Protein AF-A0AAD4BK81-F1 (afdb_monomer)

Solvent-accessible surface area (backbone atoms only — not comparable to full-atom values): 11169 Å² total; per-residue (Å²): 142,81,81,86,70,72,68,60,60,62,54,49,52,55,51,51,51,55,54,52,55,55,52,56,60,55,58,61,68,66,66,77,76,81,75,86,81,85,77,86,76,96,73,85,78,94,75,88,77,90,78,82,79,80,75,81,83,80,77,88,76,84,76,82,80,90,76,90,73,87,77,84,74,87,64,85,77,73,81,74,74,72,78,82,76,66,90,63,75,83,69,64,72,46,63,37,46,46,80,78,60,62,51,81,40,37,73,84,43,44,68,58,48,39,32,72,77,68,61,61,57,97,60,68,57,81,40,75,39,70,44,51,37,76,97,43,73,55,75,36,40,46,73,49,40,63,55,48,48,33,46,76,73,57,71,51,58,78,83,72,74,66,86,126

pLDDT: mean 72.12, std 18.67, range [42.47, 98.0]

Foldseek 3Di:
DDDPPPPVVVVVVVVVVVVVVVVVVVVVVVVPPPDDDDDDDDDDDDDDDDDPPDDDDDDDPPDDDPDDDPPPPPDPPPPPVPPPPQPQDAQDWDAFQAVPRRDIDGLVCQVVCCCPPVVLDPDDQQDWDAGRHVVGGDIDGSVCVSVCCCVPPRVNDPPPDDPD

Organism: NCBI:txid1328754

Structure (mmCIF, N/CA/C/O backbone):
data_AF-A0AAD4BK81-F1
#
_entry.id   AF-A0AAD4BK81-F1
#
loop_
_atom_site.group_PDB
_atom_site.id
_atom_site.type_symbol
_atom_site.label_atom_id
_atom_site.label_alt_id
_atom_site.label_comp_id
_atom_site.label_asym_id
_atom_site.label_entity_id
_atom_site.label_seq_id
_atom_site.pdbx_PDB_ins_code
_atom_site.Cartn_x
_atom_site.Cartn_y
_atom_site.Cartn_z
_atom_site.occupancy
_atom_site.B_iso_or_equiv
_atom_site.auth_seq_id
_atom_site.auth_comp_id
_atom_site.auth_asym_id
_atom_site.auth_atom_id
_atom_site.pdbx_PDB_model_num
ATOM 1 N N . MET A 1 1 ? 30.485 -23.794 -2.103 1.00 42.47 1 MET A N 1
ATOM 2 C CA . MET A 1 1 ? 29.011 -23.729 -2.089 1.00 42.47 1 MET A CA 1
ATOM 3 C C . MET A 1 1 ? 28.588 -23.993 -0.655 1.00 42.47 1 MET A C 1
ATOM 5 O O . MET A 1 1 ? 28.490 -25.143 -0.264 1.00 42.47 1 MET A O 1
ATOM 9 N N . THR A 1 2 ? 28.522 -22.943 0.158 1.00 48.75 2 THR A N 1
ATOM 10 C CA . THR A 1 2 ? 28.093 -23.000 1.563 1.00 48.75 2 THR A CA 1
ATOM 11 C C . THR A 1 2 ? 26.791 -22.228 1.635 1.00 48.75 2 THR A C 1
ATOM 13 O O . THR A 1 2 ? 26.765 -21.043 1.311 1.00 48.75 2 THR A O 1
ATOM 16 N N . GLU A 1 3 ? 25.714 -22.937 1.930 1.00 54.56 3 GLU A N 1
ATOM 17 C CA . GLU A 1 3 ? 24.354 -22.423 1.902 1.00 54.56 3 GLU A CA 1
ATOM 18 C C . GLU A 1 3 ? 24.102 -21.519 3.119 1.00 54.56 3 GLU A C 1
ATOM 20 O O . GLU A 1 3 ? 24.318 -21.919 4.262 1.00 54.56 3 GLU A O 1
ATOM 25 N N . ASP A 1 4 ? 23.634 -20.297 2.858 1.00 46.66 4 ASP A N 1
ATOM 26 C CA . ASP A 1 4 ? 23.207 -19.285 3.831 1.00 46.66 4 ASP A CA 1
ATOM 27 C C . ASP A 1 4 ? 21.919 -19.737 4.555 1.00 46.66 4 ASP A C 1
ATOM 29 O O . ASP A 1 4 ? 20.808 -19.321 4.234 1.00 46.66 4 ASP A O 1
ATOM 33 N N . HIS A 1 5 ? 22.048 -20.643 5.526 1.00 53.91 5 HIS A N 1
ATOM 34 C CA . HIS A 1 5 ? 20.921 -21.154 6.327 1.00 53.91 5 HIS A CA 1
ATOM 35 C C . HIS A 1 5 ? 20.524 -20.238 7.504 1.00 53.91 5 HIS A C 1
ATOM 37 O O . HIS A 1 5 ? 19.509 -20.472 8.152 1.00 53.91 5 HIS A O 1
ATOM 43 N N . GLY A 1 6 ? 21.274 -19.165 7.783 1.00 47.97 6 GLY A N 1
ATOM 44 C CA . GLY A 1 6 ? 21.076 -18.349 8.992 1.00 47.97 6 GLY A CA 1
ATOM 45 C C . GLY A 1 6 ? 19.935 -17.322 8.936 1.00 47.97 6 GLY A C 1
ATOM 46 O O . GLY A 1 6 ? 19.543 -16.784 9.972 1.00 47.97 6 GLY A O 1
ATOM 47 N N . PHE A 1 7 ? 19.393 -17.013 7.752 1.00 46.19 7 PHE A N 1
ATOM 48 C CA . PHE A 1 7 ? 18.397 -15.941 7.600 1.00 46.19 7 PHE A CA 1
ATOM 49 C C . PHE A 1 7 ? 16.960 -16.398 7.911 1.00 46.19 7 PHE A C 1
ATOM 51 O O . PHE A 1 7 ? 16.137 -15.593 8.346 1.00 46.19 7 PHE A O 1
ATOM 58 N N . SER A 1 8 ? 16.670 -17.696 7.765 1.00 51.88 8 SER A N 1
ATOM 59 C CA . SER A 1 8 ? 15.330 -18.254 8.005 1.00 51.88 8 SER A CA 1
ATOM 60 C C . SER A 1 8 ? 14.978 -18.324 9.498 1.00 51.88 8 SER A C 1
ATOM 62 O O . SER A 1 8 ? 13.854 -18.012 9.886 1.00 51.88 8 SER A O 1
ATOM 64 N N . GLU A 1 9 ? 15.941 -18.641 10.371 1.00 49.94 9 GLU A N 1
ATOM 65 C CA . GLU A 1 9 ? 15.663 -18.884 11.799 1.00 49.94 9 GLU A CA 1
ATOM 66 C C . GLU A 1 9 ? 15.243 -17.623 12.574 1.00 49.94 9 GLU A C 1
ATOM 68 O O . GLU A 1 9 ? 14.375 -17.680 13.447 1.00 49.94 9 GLU A O 1
ATOM 73 N N . ARG A 1 10 ? 15.791 -16.444 12.244 1.00 52.72 10 ARG A N 1
ATOM 74 C CA . ARG A 1 10 ? 15.386 -15.181 12.904 1.00 52.72 10 ARG A CA 1
ATOM 75 C C . ARG A 1 10 ? 13.987 -14.717 12.497 1.00 52.72 10 ARG A C 1
ATOM 77 O O . ARG A 1 10 ? 13.304 -14.047 13.279 1.00 52.72 10 ARG A O 1
ATOM 84 N N . PHE A 1 11 ? 13.562 -15.074 11.290 1.00 54.31 11 PHE A N 1
ATOM 85 C CA . PHE A 1 11 ? 12.242 -14.742 10.773 1.00 54.31 11 PHE A CA 1
ATOM 86 C C . PHE A 1 11 ? 11.167 -15.641 11.397 1.00 54.31 11 PHE A C 1
ATOM 88 O O . PHE A 1 11 ? 10.137 -15.142 11.859 1.00 54.31 11 PHE A O 1
ATOM 95 N N . GLU A 1 12 ? 11.453 -16.939 11.535 1.00 60.62 12 GLU A N 1
ATOM 96 C CA . GLU A 1 12 ? 10.570 -17.869 12.244 1.00 60.62 12 GLU A CA 1
ATOM 97 C C . GLU A 1 12 ? 10.425 -17.519 13.727 1.00 60.62 12 GLU A C 1
ATOM 99 O O . GLU A 1 12 ? 9.304 -17.518 14.234 1.00 60.62 12 GLU A O 1
ATOM 104 N N . ALA A 1 13 ? 11.500 -17.104 14.407 1.00 56.03 13 ALA A N 1
ATOM 105 C CA . ALA A 1 13 ? 11.430 -16.703 15.815 1.00 56.03 13 ALA A CA 1
ATOM 106 C C . ALA A 1 13 ? 10.490 -15.500 16.052 1.00 56.03 13 ALA A C 1
ATOM 108 O O . ALA A 1 13 ? 9.741 -15.467 17.031 1.00 56.03 13 ALA A O 1
ATOM 109 N N . THR A 1 14 ? 10.475 -14.529 15.132 1.00 64.38 14 THR A N 1
ATOM 110 C CA . THR A 1 14 ? 9.600 -13.346 15.237 1.00 64.38 14 THR A CA 1
ATOM 111 C C . THR A 1 14 ? 8.136 -13.707 14.966 1.00 64.38 14 THR A C 1
ATOM 113 O O . THR A 1 14 ? 7.234 -13.242 15.667 1.00 64.38 14 THR A O 1
ATOM 116 N N . LEU A 1 15 ? 7.887 -14.587 13.991 1.00 65.75 15 LEU A N 1
ATOM 117 C CA . LEU A 1 15 ? 6.546 -15.102 13.702 1.00 65.75 15 LEU A CA 1
ATOM 118 C C . LEU A 1 15 ? 6.021 -16.011 14.820 1.00 65.75 15 LEU A C 1
ATOM 120 O O . LEU A 1 15 ? 4.837 -15.947 15.153 1.00 65.75 15 LEU A O 1
ATOM 124 N N . GLN A 1 16 ? 6.884 -16.813 15.443 1.00 64.81 16 GLN A N 1
ATOM 125 C CA . GLN A 1 16 ? 6.523 -17.673 16.567 1.00 64.81 16 GLN A CA 1
ATOM 126 C C . GLN A 1 16 ? 6.177 -16.844 17.811 1.00 64.81 16 GLN A C 1
ATOM 128 O O . GLN A 1 16 ? 5.189 -17.145 18.482 1.00 64.81 16 GLN A O 1
ATOM 133 N N . TYR A 1 17 ? 6.899 -15.744 18.061 1.00 67.50 17 TYR A N 1
ATOM 134 C CA . TYR A 1 17 ? 6.562 -14.793 19.125 1.00 67.50 17 TYR A CA 1
ATOM 135 C C . TYR A 1 17 ? 5.200 -14.115 18.890 1.00 67.50 17 TYR A C 1
ATOM 137 O O . TYR A 1 17 ? 4.365 -14.071 19.793 1.00 67.50 17 TYR A O 1
ATOM 145 N N . LEU A 1 18 ? 4.920 -13.664 17.660 1.00 64.44 18 LEU A N 1
ATOM 146 C CA . LEU A 1 18 ? 3.613 -13.100 17.289 1.00 64.44 18 LEU A CA 1
ATOM 147 C C . LEU A 1 18 ? 2.473 -14.128 17.403 1.00 64.44 18 LEU A C 1
ATOM 149 O O . LEU A 1 18 ? 1.371 -13.782 17.831 1.00 64.44 18 LEU A O 1
ATOM 153 N N . ARG A 1 19 ? 2.732 -15.400 17.073 1.00 65.88 19 ARG A N 1
ATOM 154 C CA . ARG A 1 19 ? 1.750 -16.489 17.193 1.00 65.88 19 ARG A CA 1
ATOM 155 C C . ARG A 1 19 ? 1.428 -16.818 18.652 1.00 65.88 19 ARG A C 1
ATOM 157 O O . ARG A 1 19 ? 0.263 -17.042 18.967 1.00 65.88 19 ARG A O 1
ATOM 164 N N . LEU A 1 20 ? 2.425 -16.807 19.539 1.00 56.59 20 LEU A N 1
ATOM 165 C CA . LEU A 1 20 ? 2.222 -17.007 20.979 1.00 56.59 20 LEU A CA 1
ATOM 166 C C . LEU A 1 20 ? 1.480 -15.826 21.623 1.00 56.59 20 LEU A C 1
ATOM 168 O O . LEU A 1 20 ? 0.560 -16.048 22.407 1.00 56.59 20 LEU A O 1
ATOM 172 N N . ALA A 1 21 ? 1.792 -14.586 21.230 1.00 59.56 21 ALA A N 1
ATOM 173 C CA . ALA A 1 21 ? 1.073 -13.402 21.707 1.00 59.56 21 ALA A CA 1
ATOM 174 C C . ALA A 1 21 ? -0.418 -13.406 21.302 1.00 59.56 21 ALA A C 1
ATOM 176 O O . ALA A 1 21 ? -1.275 -12.970 22.069 1.00 59.56 21 ALA A O 1
ATOM 177 N N . ALA A 1 22 ? -0.754 -13.947 20.125 1.00 57.47 22 ALA A N 1
ATOM 178 C CA . ALA A 1 22 ? -2.142 -14.068 19.674 1.00 57.47 22 ALA A CA 1
ATOM 179 C C . ALA A 1 22 ? -2.960 -15.113 20.463 1.00 57.47 22 ALA A C 1
ATOM 181 O O . ALA A 1 22 ? -4.174 -14.954 20.610 1.00 57.47 22 ALA A O 1
ATOM 182 N N . ILE A 1 23 ? -2.316 -16.162 20.987 1.00 60.97 23 ILE A N 1
ATOM 183 C CA . ILE A 1 23 ? -2.975 -17.186 21.816 1.00 60.97 23 ILE A CA 1
ATOM 184 C C . ILE A 1 23 ? -3.316 -16.617 23.202 1.00 60.97 23 ILE A C 1
ATOM 186 O O . ILE A 1 23 ? -4.418 -16.850 23.703 1.00 60.97 23 ILE A O 1
ATOM 190 N N . ASP A 1 24 ? -2.430 -15.807 23.787 1.00 55.22 24 ASP A N 1
ATOM 191 C CA . ASP A 1 24 ? -2.654 -15.197 25.106 1.00 55.22 24 ASP A CA 1
ATOM 192 C C . ASP A 1 24 ? -3.843 -14.213 25.104 1.00 55.22 24 ASP A C 1
ATOM 194 O O . ASP A 1 24 ? -4.675 -14.213 26.015 1.00 55.22 24 ASP A O 1
ATOM 198 N N . MET A 1 25 ? -4.030 -13.460 24.012 1.00 58.22 25 MET A N 1
ATOM 199 C CA . MET A 1 25 ? -5.186 -12.563 23.871 1.00 58.22 25 MET A CA 1
ATOM 200 C C . MET A 1 25 ? -6.531 -13.302 23.767 1.00 58.22 25 MET A C 1
ATOM 202 O O . MET A 1 25 ? -7.551 -12.777 24.216 1.00 58.22 25 MET A O 1
ATOM 206 N N . HIS A 1 26 ? -6.559 -14.526 23.226 1.00 56.25 26 HIS A N 1
ATOM 207 C CA . HIS A 1 26 ? -7.780 -15.343 23.201 1.00 56.25 26 HIS A CA 1
ATOM 208 C C . HIS A 1 26 ? -8.121 -15.926 24.580 1.00 56.25 26 HIS A C 1
ATOM 210 O O . HIS A 1 26 ? -9.300 -16.067 24.913 1.00 56.25 26 HIS A O 1
ATOM 216 N N . SER A 1 27 ? -7.113 -16.208 25.411 1.00 53.31 27 SER A N 1
ATOM 217 C CA . SER A 1 27 ? -7.326 -16.736 26.763 1.00 53.31 27 SER A CA 1
ATOM 218 C C . SER A 1 27 ? -7.964 -15.707 27.706 1.00 53.31 27 SER A C 1
ATOM 220 O O . SER A 1 27 ? -8.726 -16.082 28.596 1.00 53.31 27 SER A O 1
ATOM 222 N N . GLN A 1 28 ? -7.714 -14.411 27.502 1.00 55.84 28 GLN A N 1
ATOM 223 C CA . GLN A 1 28 ? -8.288 -13.354 28.347 1.00 55.84 28 GLN A CA 1
ATOM 224 C C . GLN A 1 28 ? -9.759 -13.045 28.010 1.00 55.84 28 GLN A C 1
ATOM 226 O O . GLN A 1 28 ? -10.511 -12.649 28.896 1.00 55.84 28 GLN A O 1
ATOM 231 N N . HIS A 1 29 ? -10.209 -13.294 26.773 1.00 55.19 29 HIS A N 1
ATOM 232 C CA . HIS A 1 29 ? -11.601 -13.044 26.364 1.00 55.19 29 HIS A CA 1
ATOM 233 C C . HIS A 1 29 ? -12.572 -14.190 26.721 1.00 55.19 29 HIS A C 1
ATOM 235 O O . HIS A 1 29 ? -13.783 -13.988 26.766 1.00 55.19 29 HIS A O 1
ATOM 241 N N . MET A 1 30 ? -12.073 -15.399 27.004 1.00 56.00 30 MET A N 1
ATOM 242 C CA . MET A 1 30 ? -12.915 -16.527 27.444 1.00 56.00 30 MET A CA 1
ATOM 243 C C . MET A 1 30 ? -13.121 -16.574 28.969 1.00 56.00 30 MET A C 1
ATOM 245 O O . MET A 1 30 ? -13.996 -17.295 29.439 1.00 56.00 30 MET A O 1
ATOM 249 N N . SER A 1 31 ? -12.361 -15.792 29.747 1.00 52.50 31 SER A N 1
ATOM 250 C CA . SER A 1 31 ? -12.444 -15.799 31.218 1.00 52.50 31 SER A CA 1
ATOM 251 C C . SER A 1 31 ? -13.495 -14.827 31.786 1.00 52.50 31 SER A C 1
ATOM 253 O O . SER A 1 31 ? -13.892 -14.941 32.942 1.00 52.50 31 SER A O 1
ATOM 255 N N . THR A 1 32 ? -14.014 -13.892 30.984 1.00 54.59 32 THR A N 1
ATOM 256 C CA . THR A 1 32 ? -15.006 -12.887 31.420 1.00 54.59 32 THR A CA 1
ATOM 257 C C . THR A 1 32 ? -16.472 -13.308 31.267 1.00 54.59 32 THR A C 1
ATOM 259 O O . THR A 1 32 ? -17.353 -12.536 31.631 1.00 54.59 32 THR A O 1
ATOM 262 N N . HIS A 1 33 ? -16.768 -14.526 30.794 1.00 54.75 33 HIS A N 1
ATOM 263 C CA . HIS A 1 33 ? -18.151 -14.984 30.564 1.00 54.75 33 HIS A CA 1
ATOM 264 C C . HIS A 1 33 ? -18.645 -16.111 31.486 1.00 54.75 33 HIS A C 1
ATOM 266 O O . HIS A 1 33 ? -19.709 -16.673 31.236 1.00 54.75 33 HIS A O 1
ATOM 272 N N . GLN A 1 34 ? -17.937 -16.437 32.573 1.00 52.88 34 GLN A N 1
ATOM 273 C CA . GLN A 1 34 ? -18.380 -17.482 33.507 1.00 52.88 34 GLN A CA 1
ATOM 274 C C . GLN A 1 34 ? -18.550 -16.963 34.936 1.00 52.88 34 GLN A C 1
ATOM 276 O O . GLN A 1 34 ? -18.018 -17.515 35.894 1.00 52.88 34 GLN A O 1
ATOM 281 N N . SER A 1 35 ? -19.294 -15.874 35.106 1.00 56.75 35 SER A N 1
ATOM 282 C CA . SER A 1 35 ? -19.789 -15.482 36.427 1.00 56.75 35 SER A CA 1
ATOM 283 C C . SER A 1 35 ? -21.122 -14.763 36.305 1.00 56.75 35 SER A C 1
ATOM 285 O O . SER A 1 35 ? -21.182 -13.588 35.970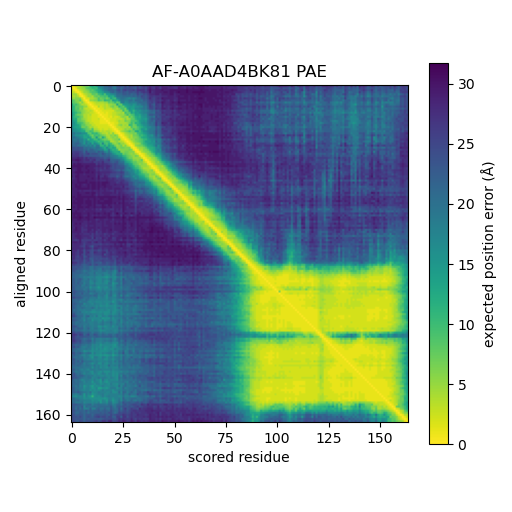 1.00 56.75 35 SER A O 1
ATOM 287 N N . GLY A 1 36 ? -22.174 -15.514 36.629 1.00 56.16 36 GLY A N 1
ATOM 288 C CA . GLY A 1 36 ? -23.487 -14.997 36.988 1.00 56.16 36 GLY A CA 1
ATOM 289 C C . GLY A 1 36 ? -24.419 -14.771 35.808 1.00 56.16 36 GLY A C 1
ATOM 290 O O . GLY A 1 36 ? -24.177 -13.909 34.977 1.00 56.16 36 GLY A O 1
ATOM 291 N N . LEU A 1 37 ? -25.510 -15.535 35.775 1.00 49.09 37 LEU A N 1
ATOM 292 C CA . LEU A 1 37 ? -26.864 -14.980 35.848 1.00 49.09 37 LEU A CA 1
ATOM 293 C C . LEU A 1 37 ? -27.859 -16.141 35.986 1.00 49.09 37 LEU A C 1
ATOM 295 O O . LEU A 1 37 ? -28.448 -16.638 35.032 1.00 49.09 37 LEU A O 1
ATOM 299 N N . VAL A 1 38 ? -28.007 -16.593 37.231 1.00 63.34 38 VAL A N 1
ATOM 300 C CA . VAL A 1 38 ? -29.344 -16.867 37.760 1.00 63.34 38 VAL A CA 1
ATOM 301 C C . VAL A 1 38 ? -30.062 -15.522 37.922 1.00 63.34 38 VAL A C 1
ATOM 303 O O . VAL A 1 38 ? -29.394 -14.515 38.149 1.00 63.34 38 VAL A O 1
ATOM 306 N N . HIS A 1 39 ? -31.393 -15.566 37.855 1.00 44.03 39 HIS A N 1
ATOM 307 C CA . HIS A 1 39 ? -32.390 -14.501 38.049 1.00 44.03 39 HIS A CA 1
ATOM 308 C C . HIS A 1 39 ? -33.055 -13.969 36.768 1.00 44.03 39 HIS A C 1
ATOM 310 O O . HIS A 1 39 ? -32.726 -12.907 36.256 1.00 44.03 39 HIS A O 1
ATOM 316 N N . ASP A 1 40 ? -34.091 -14.699 36.343 1.00 48.75 40 ASP A N 1
ATOM 317 C CA . ASP A 1 40 ? -35.404 -14.082 36.108 1.00 48.75 40 ASP A CA 1
ATOM 318 C C . ASP A 1 40 ? -35.892 -13.488 37.447 1.00 48.75 40 ASP A C 1
ATOM 320 O O . ASP A 1 40 ? -35.752 -14.146 38.490 1.00 48.75 40 ASP A O 1
ATOM 324 N N . PRO A 1 41 ? -36.420 -12.252 37.455 1.00 59.09 41 PRO A N 1
ATOM 325 C CA . PRO A 1 41 ? -37.852 -12.138 37.207 1.00 59.09 41 PRO A CA 1
ATOM 326 C C . PRO A 1 41 ? -38.268 -10.917 36.373 1.00 59.09 41 PRO A C 1
ATOM 328 O O . PRO A 1 41 ? -37.742 -9.813 36.502 1.00 59.09 41 PRO A O 1
ATOM 331 N N . LEU A 1 42 ? -39.319 -11.139 35.588 1.00 65.25 42 LEU A N 1
ATOM 332 C CA . LEU A 1 42 ? -40.330 -10.153 35.215 1.00 65.25 42 LEU A CA 1
ATOM 333 C C . LEU A 1 42 ? -40.640 -9.188 36.372 1.00 65.25 42 LEU A C 1
ATOM 335 O O . LEU A 1 42 ? -41.303 -9.598 37.320 1.00 65.25 42 LEU A O 1
ATOM 339 N N . ASP A 1 43 ? -40.251 -7.917 36.263 1.00 49.62 43 ASP A N 1
ATOM 340 C CA . ASP A 1 43 ? -41.025 -6.821 36.847 1.00 49.62 43 ASP A CA 1
ATOM 341 C C . ASP A 1 43 ? -40.614 -5.444 36.299 1.00 49.62 43 ASP A C 1
ATOM 343 O O . ASP A 1 43 ? -39.438 -5.154 36.104 1.00 49.62 43 ASP A O 1
ATOM 347 N N . SER A 1 44 ? -41.635 -4.602 36.151 1.00 57.41 44 SER A N 1
ATOM 348 C CA . SER A 1 44 ? -41.612 -3.143 36.262 1.00 57.41 44 SER A CA 1
ATOM 349 C C . SER A 1 44 ? -40.802 -2.327 35.247 1.00 57.41 44 SER A C 1
ATOM 351 O O . SER A 1 44 ? -39.582 -2.313 35.235 1.00 57.41 44 SER A O 1
ATOM 353 N N . MET A 1 45 ? -41.427 -1.620 34.304 1.00 50.00 45 MET A N 1
ATOM 354 C CA . MET A 1 45 ? -42.350 -0.474 34.435 1.00 50.00 45 MET A CA 1
ATOM 355 C C . MET A 1 45 ? -41.643 0.755 33.855 1.00 50.00 45 MET A C 1
ATOM 357 O O . MET A 1 45 ? -40.622 1.206 34.353 1.00 50.00 45 MET A O 1
ATOM 361 N N . LEU A 1 46 ? -42.214 1.238 32.754 1.00 62.19 46 LEU A N 1
ATOM 362 C CA . LEU A 1 46 ? -42.379 2.640 32.370 1.00 62.19 46 LEU A CA 1
ATOM 363 C C . LEU A 1 46 ? -41.587 3.668 33.201 1.00 62.19 46 LEU A C 1
ATOM 365 O O . LEU A 1 46 ? -41.917 3.945 34.350 1.00 62.19 46 LEU A O 1
ATOM 369 N N . GLY A 1 47 ? -40.623 4.309 32.546 1.00 52.38 47 GLY A N 1
ATOM 370 C CA . GLY A 1 47 ? -39.919 5.483 33.048 1.00 52.38 47 GLY A CA 1
ATOM 371 C C . GLY A 1 47 ? -39.342 6.277 31.885 1.00 52.38 47 GLY A C 1
ATOM 372 O O . GLY A 1 47 ? -38.155 6.198 31.594 1.00 52.38 47 GLY A O 1
ATOM 373 N N . THR A 1 48 ? -40.220 6.987 31.176 1.00 59.84 48 THR A N 1
ATOM 374 C CA . THR A 1 48 ? -39.890 8.243 30.487 1.00 59.84 48 THR A CA 1
ATOM 375 C C . THR A 1 48 ? -39.070 9.107 31.425 1.00 59.84 48 THR A C 1
ATOM 377 O O . THR A 1 48 ? -39.562 9.236 32.533 1.00 59.84 48 THR A O 1
ATOM 380 N N . GLU A 1 49 ? -37.944 9.694 31.002 1.00 55.62 49 GLU A N 1
ATOM 381 C CA . GLU A 1 49 ? -37.593 11.112 31.229 1.00 55.62 49 GLU A CA 1
ATOM 382 C C . GLU A 1 49 ? -36.536 11.530 30.194 1.00 55.62 49 GLU A C 1
ATOM 384 O O . GLU A 1 49 ? -35.405 11.040 30.166 1.00 55.62 49 GLU A O 1
ATOM 389 N N . ASP A 1 50 ? -36.952 12.431 29.308 1.00 54.69 50 ASP A N 1
ATOM 390 C CA . ASP A 1 50 ? -36.118 13.237 28.431 1.00 54.69 50 ASP A CA 1
ATOM 391 C C . ASP A 1 50 ? -35.019 13.960 29.221 1.00 54.69 50 ASP A C 1
ATOM 393 O O . ASP A 1 50 ? -35.293 14.869 30.003 1.00 54.69 50 ASP A O 1
ATOM 397 N N . ILE A 1 51 ? -33.753 13.628 28.962 1.00 57.84 51 ILE A N 1
ATOM 398 C CA . ILE A 1 51 ? -32.624 14.475 29.362 1.00 57.84 51 ILE A CA 1
A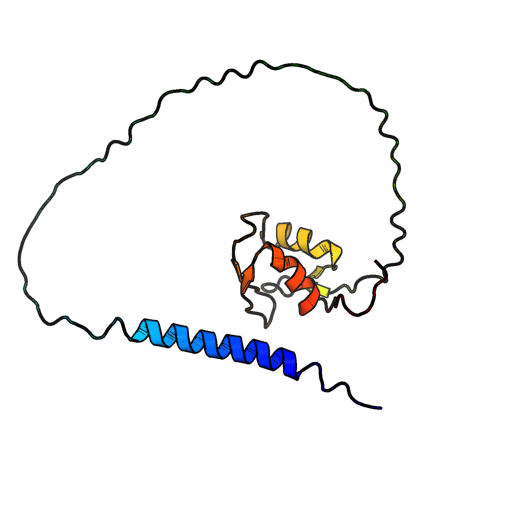TOM 399 C C . ILE A 1 51 ? -31.986 15.019 28.088 1.00 57.84 51 ILE A C 1
ATOM 401 O O . ILE A 1 51 ? -30.977 14.530 27.579 1.00 57.84 51 ILE A O 1
ATOM 405 N N . ALA A 1 52 ? -32.623 16.063 27.560 1.00 56.94 52 ALA A N 1
ATOM 406 C CA . ALA A 1 52 ? -32.018 16.979 26.612 1.00 56.94 52 ALA A CA 1
ATOM 407 C C . ALA A 1 52 ? -30.881 17.731 27.322 1.00 56.94 52 ALA A C 1
ATOM 409 O O . ALA A 1 52 ? -31.092 18.768 27.952 1.00 56.94 52 ALA A O 1
ATOM 410 N N . MET A 1 53 ? -29.659 17.201 27.243 1.00 62.50 53 MET A N 1
ATOM 411 C CA . MET A 1 53 ? -28.471 17.959 27.627 1.00 62.50 53 MET A CA 1
ATOM 412 C C . MET A 1 53 ? -28.194 19.011 26.554 1.00 62.50 53 MET A C 1
ATOM 414 O O . MET A 1 53 ? -27.582 18.743 25.521 1.00 62.50 53 MET A O 1
ATOM 418 N N . LEU A 1 54 ? -28.699 20.214 26.819 1.00 64.25 54 LEU A N 1
ATOM 419 C CA . LEU A 1 54 ? -28.342 21.453 26.142 1.00 64.25 54 LEU A CA 1
ATOM 420 C C . LEU A 1 54 ? -26.822 21.640 26.213 1.00 64.25 54 LEU A C 1
ATOM 422 O O . LEU A 1 54 ? -26.262 21.886 27.281 1.00 64.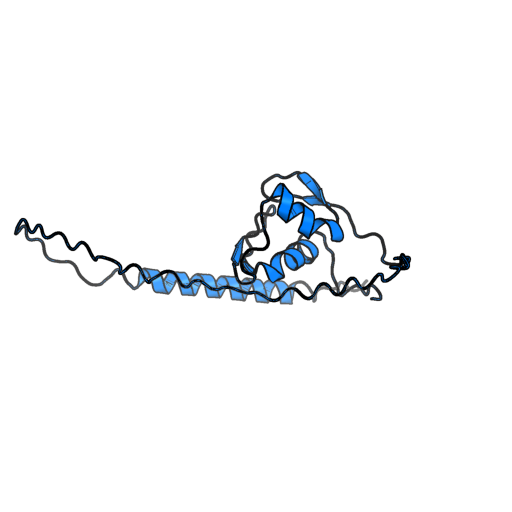25 54 LEU A O 1
ATOM 426 N N . VAL A 1 55 ? -26.157 21.520 25.067 1.00 68.94 55 VAL A N 1
ATOM 427 C CA . VAL A 1 55 ? -24.758 21.917 24.912 1.00 68.94 55 VAL A CA 1
ATOM 428 C C . VAL A 1 55 ? -24.725 23.445 24.803 1.00 68.94 55 VAL A C 1
ATOM 430 O O . VAL A 1 55 ? -25.378 23.994 23.912 1.00 68.94 55 VAL A O 1
ATOM 433 N N . PRO A 1 56 ? -24.002 24.156 25.685 1.00 62.38 56 PRO A N 1
ATOM 434 C CA . PRO A 1 56 ? -23.860 25.599 25.581 1.00 62.38 56 PRO A CA 1
ATOM 435 C C . PRO A 1 56 ? -23.087 25.951 24.308 1.00 62.38 56 PRO A C 1
ATOM 437 O O . PRO A 1 56 ? -21.963 25.499 24.091 1.00 62.38 56 PRO A O 1
ATOM 440 N N . HIS A 1 57 ? -23.713 26.769 23.464 1.00 57.47 57 HIS A N 1
ATOM 441 C CA . HIS A 1 57 ? -23.047 27.458 22.370 1.00 57.47 57 HIS A CA 1
ATOM 442 C C . HIS A 1 57 ? -22.045 28.434 22.989 1.00 57.47 57 HIS A C 1
ATOM 444 O O . HIS A 1 57 ? -22.439 29.387 23.663 1.00 57.47 57 HIS A O 1
ATOM 450 N N . SER A 1 58 ? -20.754 28.167 22.799 1.00 61.25 58 SER A N 1
ATOM 451 C CA . SER A 1 58 ? -19.714 29.127 23.150 1.00 61.25 58 SER A CA 1
ATOM 452 C C . SER A 1 58 ? -19.593 30.182 22.046 1.00 61.25 58 SER A C 1
ATOM 454 O O . SER A 1 58 ? -19.667 29.831 20.868 1.00 61.25 58 SER A O 1
ATOM 456 N N . PRO A 1 59 ? -19.443 31.454 22.446 1.00 64.88 59 PRO A N 1
ATOM 457 C CA . PRO A 1 59 ? -19.661 32.622 21.609 1.00 64.88 59 PRO A CA 1
ATOM 458 C C . PRO A 1 59 ? -18.546 32.847 20.596 1.00 64.88 59 PRO A C 1
ATOM 460 O O . PRO A 1 59 ? -17.385 32.500 20.822 1.00 64.88 59 PRO A O 1
ATOM 463 N N . ASP A 1 60 ? -18.965 33.482 19.511 1.00 57.69 60 ASP A N 1
ATOM 464 C CA . ASP A 1 60 ? -18.193 34.012 18.401 1.00 57.69 60 ASP A CA 1
ATOM 465 C C . ASP A 1 60 ? -16.913 34.714 18.877 1.00 57.69 60 ASP A C 1
ATOM 467 O O . ASP A 1 60 ? -16.907 35.861 19.327 1.00 57.69 60 ASP A O 1
ATOM 471 N N . GLY A 1 61 ? -15.805 33.977 18.803 1.00 55.09 61 GLY A N 1
ATOM 472 C CA . GLY A 1 61 ? -14.463 34.521 18.898 1.00 55.09 61 GLY A CA 1
ATOM 473 C C . GLY A 1 61 ? -14.093 35.122 17.554 1.00 55.09 61 GLY A C 1
ATOM 474 O O . GLY A 1 61 ? -13.512 34.443 16.711 1.00 55.09 61 GLY A O 1
ATOM 475 N N . ASP A 1 62 ? -14.473 36.382 17.380 1.00 59.81 62 ASP A N 1
ATOM 476 C CA . ASP A 1 62 ? -14.062 37.284 16.310 1.00 59.81 62 ASP A CA 1
ATOM 477 C C . ASP A 1 62 ? -12.534 37.476 16.377 1.00 59.81 62 ASP A C 1
ATOM 479 O O . ASP A 1 62 ? -12.008 38.371 17.042 1.00 59.81 62 ASP A O 1
ATOM 483 N N . TYR A 1 63 ? -11.794 36.542 15.774 1.00 67.75 63 TYR A N 1
ATOM 484 C CA . TYR A 1 63 ? -10.352 36.663 15.595 1.00 67.75 63 TYR A CA 1
ATOM 485 C C . TYR A 1 63 ? -10.103 37.445 14.306 1.00 67.75 63 TYR A C 1
ATOM 487 O O . TYR A 1 63 ? -9.907 36.886 13.227 1.00 67.75 63 TYR A O 1
ATOM 495 N N . HIS A 1 64 ? -10.137 38.767 14.439 1.00 60.28 64 HIS A N 1
ATOM 496 C CA . HIS A 1 64 ? -9.454 39.663 13.521 1.00 60.28 64 HIS A CA 1
ATOM 497 C C . HIS A 1 64 ? -7.948 39.375 13.602 1.00 60.28 64 HIS A C 1
ATOM 499 O O . HIS A 1 64 ? -7.316 39.658 14.619 1.00 60.28 64 HIS A O 1
ATOM 505 N N . ASP A 1 65 ? -7.379 38.846 12.521 1.00 62.38 65 ASP A N 1
ATOM 506 C CA . ASP A 1 65 ? -5.936 38.839 12.263 1.00 62.38 65 ASP A CA 1
ATOM 507 C C . ASP A 1 65 ? -5.634 39.865 11.155 1.00 62.38 65 ASP A C 1
ATOM 509 O O . ASP A 1 65 ? -5.700 39.530 9.970 1.00 62.38 65 ASP A O 1
ATOM 513 N N . PRO A 1 66 ? -5.413 41.153 11.492 1.00 63.72 66 PRO A N 1
ATOM 514 C CA . PRO A 1 66 ? -4.893 42.136 10.560 1.00 63.72 66 PRO A CA 1
ATOM 515 C C . PRO A 1 66 ? -3.366 42.115 10.667 1.00 63.72 66 PRO A C 1
ATOM 517 O O . PRO A 1 66 ? -2.783 42.630 11.622 1.00 63.72 66 PRO A O 1
ATOM 520 N N . GLY A 1 67 ? -2.725 41.483 9.694 1.00 48.56 67 GLY A N 1
ATOM 521 C CA . GLY A 1 67 ? -1.275 41.315 9.666 1.00 48.56 67 GLY A CA 1
ATOM 522 C C . GLY A 1 67 ? -0.743 41.124 8.257 1.00 48.56 67 GLY A C 1
ATOM 523 O O . GLY A 1 67 ? 0.084 40.258 8.007 1.00 48.56 67 GLY A O 1
ATOM 524 N N . GLU A 1 68 ? -1.284 41.910 7.334 1.00 61.84 68 GLU A N 1
ATOM 525 C CA . GLU A 1 68 ? -0.702 42.205 6.035 1.00 61.84 68 GLU A CA 1
ATOM 526 C C . GLU A 1 68 ? 0.704 42.810 6.197 1.00 61.84 68 GLU A C 1
ATOM 528 O O . GLU A 1 68 ? 0.876 43.991 6.483 1.00 61.84 68 GLU A O 1
ATOM 533 N N . GLU A 1 69 ? 1.732 41.999 5.977 1.00 59.12 69 GLU A N 1
ATOM 534 C CA . GLU A 1 69 ? 2.996 42.488 5.436 1.00 59.12 69 GLU A CA 1
ATOM 535 C C . GLU A 1 69 ? 3.391 41.609 4.249 1.00 59.12 69 GLU A C 1
ATOM 537 O O . GLU A 1 69 ? 4.002 40.547 4.360 1.00 59.12 69 GLU A O 1
ATOM 542 N N . GLU A 1 70 ? 2.937 42.058 3.077 1.00 62.66 70 GLU A N 1
ATOM 543 C CA . GLU A 1 70 ? 3.439 41.625 1.782 1.00 62.66 70 GLU A CA 1
ATOM 544 C C . GLU A 1 70 ? 4.907 42.044 1.648 1.00 62.66 70 GLU A C 1
ATOM 546 O O . GLU A 1 70 ? 5.215 43.139 1.175 1.00 62.66 70 GLU A O 1
ATOM 551 N N . GLU A 1 71 ? 5.833 41.164 2.019 1.00 58.84 71 GLU A N 1
ATOM 552 C CA . GLU A 1 71 ? 7.192 41.244 1.491 1.00 58.84 71 GLU A CA 1
ATOM 553 C C . GLU A 1 71 ? 7.270 40.390 0.220 1.00 58.84 71 GLU A C 1
ATOM 555 O O . GLU A 1 71 ? 7.531 39.185 0.233 1.00 58.84 71 GLU A O 1
ATOM 560 N N . LEU A 1 72 ? 6.975 41.040 -0.908 1.00 66.19 72 LEU A N 1
ATOM 561 C CA . LEU A 1 72 ? 7.189 40.532 -2.258 1.00 66.19 72 LEU A CA 1
ATOM 562 C C . LEU A 1 72 ? 8.702 40.462 -2.526 1.00 66.19 72 LEU A C 1
ATOM 564 O O . LEU A 1 72 ? 9.286 41.339 -3.163 1.00 66.19 72 LEU A O 1
ATOM 568 N N . ILE A 1 73 ? 9.351 39.424 -2.005 1.00 62.62 73 ILE A N 1
ATOM 569 C CA . ILE A 1 73 ? 10.754 39.135 -2.299 1.00 62.62 73 ILE A CA 1
ATOM 570 C C . ILE A 1 73 ? 10.801 38.429 -3.658 1.00 62.62 73 ILE A C 1
ATOM 572 O O . ILE A 1 73 ? 10.670 37.206 -3.757 1.00 62.62 73 ILE A O 1
ATOM 576 N N . ASP A 1 74 ? 10.977 39.221 -4.714 1.00 58.75 74 ASP A N 1
ATOM 577 C CA . ASP A 1 74 ? 11.261 38.770 -6.077 1.00 58.75 74 ASP A CA 1
ATOM 578 C C . ASP A 1 74 ? 12.640 38.090 -6.094 1.00 58.75 74 ASP A C 1
ATOM 580 O O . ASP A 1 74 ? 13.689 38.697 -6.326 1.00 58.75 74 ASP A O 1
ATOM 584 N N . THR A 1 75 ? 12.648 36.814 -5.713 1.00 56.78 75 THR A N 1
ATOM 585 C CA . THR A 1 75 ? 13.841 35.977 -5.755 1.00 56.78 75 THR A CA 1
ATOM 586 C C . THR A 1 75 ? 13.815 35.265 -7.102 1.00 56.78 75 THR A C 1
ATOM 588 O O . THR A 1 75 ? 12.937 34.425 -7.307 1.00 56.78 75 THR A O 1
ATOM 591 N N . PRO A 1 76 ? 14.735 35.551 -8.042 1.00 56.38 76 PRO A N 1
ATOM 592 C CA . PRO A 1 76 ? 14.856 34.752 -9.248 1.00 56.38 76 PRO A CA 1
ATOM 593 C C . PRO A 1 76 ? 15.319 33.355 -8.831 1.00 56.38 76 PRO A C 1
ATOM 595 O O . PRO A 1 76 ? 16.507 33.109 -8.616 1.00 56.38 76 PRO A O 1
ATOM 598 N N . GLU A 1 77 ? 14.346 32.457 -8.667 1.00 56.84 77 GLU A N 1
ATOM 599 C CA . GLU A 1 77 ? 14.521 31.036 -8.398 1.00 56.84 77 GLU A CA 1
ATOM 600 C C . GLU A 1 77 ? 15.238 30.428 -9.607 1.00 56.84 77 GLU A C 1
ATOM 602 O O . GLU A 1 77 ? 14.646 29.949 -10.578 1.00 56.84 77 GLU A O 1
ATOM 607 N N . ALA A 1 78 ? 16.566 30.532 -9.581 1.00 56.34 78 ALA A N 1
ATOM 608 C CA . ALA A 1 78 ? 17.443 29.810 -10.469 1.00 56.34 78 ALA A CA 1
ATOM 609 C C . ALA A 1 78 ? 17.103 28.331 -10.294 1.00 56.34 78 ALA A C 1
ATOM 611 O O . ALA A 1 78 ? 17.397 27.726 -9.264 1.00 56.34 78 ALA A O 1
ATOM 612 N N . GLN A 1 79 ? 16.440 27.778 -11.308 1.00 58.66 79 GLN A N 1
ATOM 613 C CA . GLN A 1 79 ? 16.137 26.365 -11.445 1.00 58.66 79 GLN A CA 1
ATOM 614 C C . GLN A 1 79 ? 17.459 25.609 -11.568 1.00 58.66 79 GLN A C 1
ATOM 616 O O . GLN A 1 79 ? 17.896 25.231 -12.655 1.00 58.66 79 GLN A O 1
ATOM 621 N N . ILE A 1 80 ? 18.122 25.392 -10.435 1.00 57.03 80 ILE A N 1
ATOM 622 C CA . ILE A 1 80 ? 19.164 24.389 -10.309 1.00 57.03 80 ILE A CA 1
ATOM 623 C C . ILE A 1 80 ? 18.402 23.068 -10.286 1.00 57.03 80 ILE A C 1
ATOM 625 O O . ILE A 1 80 ? 18.103 22.502 -9.236 1.00 57.03 80 ILE A O 1
ATOM 629 N N . ALA A 1 81 ? 18.007 22.616 -11.477 1.00 57.50 81 ALA A N 1
ATOM 630 C CA . ALA A 1 81 ? 17.605 21.248 -11.715 1.00 57.50 81 ALA A CA 1
ATOM 631 C C . ALA A 1 81 ? 18.825 20.389 -11.388 1.00 57.50 81 ALA A C 1
ATOM 633 O O . ALA A 1 81 ? 19.661 20.124 -12.250 1.00 57.50 81 ALA A O 1
ATOM 634 N N . SER A 1 82 ? 18.972 20.032 -10.112 1.00 56.00 82 SER A N 1
ATOM 635 C CA . SER A 1 82 ? 19.974 19.080 -9.665 1.00 56.00 82 SER A CA 1
ATOM 636 C C . SER A 1 82 ? 19.783 17.825 -10.508 1.00 56.00 82 SER A C 1
ATOM 638 O O . SER A 1 82 ? 18.714 17.209 -10.422 1.00 56.00 82 SER A O 1
ATOM 640 N N . PRO A 1 83 ? 20.755 17.447 -11.356 1.00 52.75 83 PRO A N 1
ATOM 641 C CA . PRO A 1 83 ? 20.658 16.202 -12.081 1.00 52.75 83 PRO A CA 1
ATOM 642 C C . PRO A 1 83 ? 20.667 15.095 -11.029 1.00 52.75 83 PRO A C 1
ATOM 644 O O . PRO A 1 83 ? 21.694 14.818 -10.411 1.00 52.75 83 PRO A O 1
ATOM 647 N N . LEU A 1 84 ? 19.504 14.481 -10.791 1.00 54.50 84 LEU A N 1
ATOM 648 C CA . LEU A 1 84 ? 19.381 13.222 -10.060 1.00 54.50 84 LEU A CA 1
ATOM 649 C C . LEU A 1 84 ? 20.011 12.116 -10.922 1.00 54.50 84 LEU A C 1
ATOM 651 O O . LEU A 1 84 ? 19.349 11.201 -11.399 1.00 54.50 84 LEU A O 1
ATOM 655 N N . THR A 1 85 ? 21.318 12.189 -11.153 1.00 50.34 85 THR A N 1
ATOM 656 C CA . THR A 1 85 ? 22.116 11.052 -11.605 1.00 50.34 85 THR A CA 1
ATOM 657 C C . THR A 1 85 ? 22.546 10.285 -10.369 1.00 50.34 85 THR A C 1
ATOM 659 O O . THR A 1 85 ? 23.730 10.140 -10.069 1.00 50.34 85 THR A O 1
ATOM 662 N N . THR A 1 86 ? 21.568 9.830 -9.594 1.00 55.78 86 THR A N 1
ATOM 663 C CA . THR A 1 86 ? 21.845 8.816 -8.597 1.00 55.78 86 THR A CA 1
ATOM 664 C C . THR A 1 86 ? 22.019 7.519 -9.374 1.00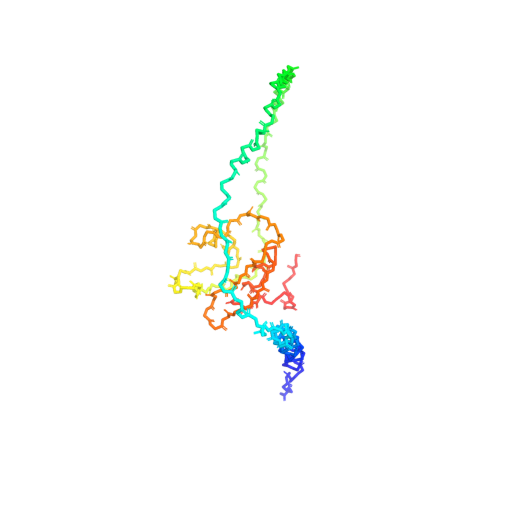 55.78 86 THR A C 1
ATOM 666 O O . THR A 1 86 ? 21.063 7.012 -9.953 1.00 55.78 86 THR A O 1
ATOM 669 N N . ASN A 1 87 ? 23.250 7.001 -9.402 1.00 57.94 87 ASN A N 1
ATOM 670 C CA . ASN A 1 87 ? 23.622 5.654 -9.857 1.00 57.94 87 ASN A CA 1
ATOM 671 C C . ASN A 1 87 ? 22.976 4.559 -8.973 1.00 57.9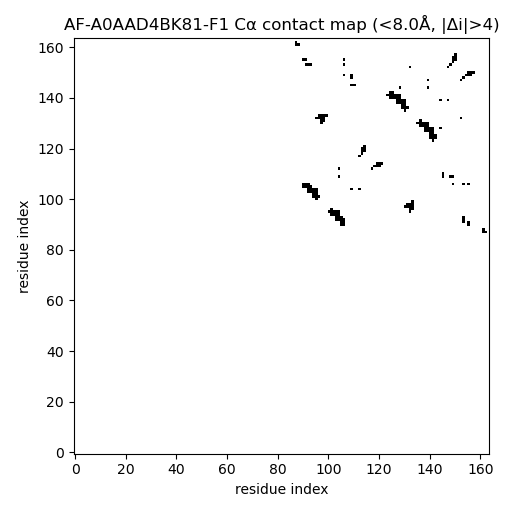4 87 ASN A C 1
ATOM 673 O O . ASN A 1 87 ? 23.626 3.618 -8.525 1.00 57.94 87 ASN A O 1
ATOM 677 N N . GLN A 1 88 ? 21.691 4.695 -8.660 1.00 66.25 88 GLN A N 1
ATOM 678 C CA . GLN A 1 88 ? 20.890 3.645 -8.062 1.00 66.25 88 GLN A CA 1
ATOM 679 C C . GLN A 1 88 ? 20.520 2.704 -9.198 1.00 66.25 88 GLN A C 1
ATOM 681 O O . GLN A 1 88 ? 19.927 3.129 -10.191 1.00 66.25 88 GLN A O 1
ATOM 686 N N . ALA A 1 89 ? 20.904 1.431 -9.069 1.00 70.81 89 ALA A N 1
ATOM 687 C CA . ALA A 1 89 ? 20.432 0.420 -10.001 1.00 70.81 89 ALA A CA 1
ATOM 688 C C . ALA A 1 89 ? 18.900 0.528 -10.106 1.00 70.81 89 ALA A C 1
ATOM 690 O O . ALA A 1 89 ? 18.240 0.818 -9.099 1.00 70.81 89 ALA A O 1
ATOM 691 N N . PRO A 1 90 ? 18.337 0.354 -11.311 1.00 75.62 90 PRO A N 1
ATOM 692 C CA . PRO A 1 90 ? 16.904 0.473 -11.514 1.00 75.62 90 PRO A CA 1
ATOM 693 C C . PRO A 1 90 ? 16.181 -0.444 -10.525 1.00 75.62 90 PRO A C 1
ATOM 695 O O . PRO A 1 90 ? 16.435 -1.646 -10.474 1.00 75.62 90 PRO A O 1
ATOM 698 N N . CYS A 1 91 ? 15.322 0.146 -9.691 1.00 81.38 91 CYS A N 1
ATOM 699 C CA . CYS A 1 91 ? 14.505 -0.623 -8.762 1.00 81.38 91 CYS A CA 1
ATOM 700 C C . CYS A 1 91 ? 13.610 -1.582 -9.560 1.00 81.38 91 CYS A C 1
ATOM 702 O O . CYS A 1 91 ? 13.051 -1.152 -10.574 1.00 81.38 91 CYS A O 1
ATOM 704 N N . PRO A 1 92 ? 13.431 -2.834 -9.109 1.00 84.50 92 PRO A N 1
ATOM 705 C CA . PRO A 1 92 ? 12.546 -3.771 -9.785 1.00 84.50 92 PRO A CA 1
ATOM 706 C C . PRO A 1 92 ? 11.114 -3.222 -9.843 1.00 84.50 92 PRO A C 1
ATOM 708 O O . PRO A 1 92 ? 10.643 -2.558 -8.910 1.00 84.50 92 PRO A O 1
ATOM 711 N N . THR A 1 93 ? 10.431 -3.487 -10.956 1.00 91.25 93 THR A N 1
ATOM 712 C CA . THR A 1 93 ? 8.984 -3.303 -11.081 1.00 91.25 93 THR A CA 1
ATOM 713 C C . THR A 1 93 ? 8.269 -4.596 -10.718 1.00 91.25 93 THR A C 1
ATOM 715 O O . THR A 1 93 ? 8.771 -5.693 -10.966 1.00 91.25 93 THR A O 1
ATOM 718 N N . ALA A 1 94 ? 7.092 -4.474 -10.109 1.00 95.06 94 ALA A N 1
ATOM 719 C CA . ALA A 1 94 ? 6.226 -5.610 -9.819 1.00 95.06 94 ALA A CA 1
ATOM 720 C C . ALA A 1 94 ? 4.758 -5.209 -9.959 1.00 95.06 94 ALA A C 1
ATOM 722 O O . ALA A 1 94 ? 4.416 -4.027 -9.921 1.00 95.06 94 ALA A O 1
ATOM 723 N N . LEU A 1 95 ? 3.880 -6.199 -10.091 1.00 97.44 95 LEU A N 1
ATOM 724 C CA . LEU A 1 95 ? 2.439 -5.973 -10.096 1.00 97.44 95 LEU A CA 1
ATOM 725 C C . LEU A 1 95 ? 1.934 -5.814 -8.661 1.00 97.44 95 LEU A C 1
ATOM 727 O O . LEU A 1 95 ? 2.289 -6.585 -7.769 1.00 97.44 95 LEU A O 1
ATOM 731 N N . CYS A 1 96 ? 1.075 -4.828 -8.436 1.00 98.00 96 CYS A N 1
ATOM 732 C CA . CYS A 1 96 ? 0.394 -4.633 -7.171 1.00 98.00 96 CYS A CA 1
ATOM 733 C C . CYS A 1 96 ? -0.601 -5.775 -6.946 1.00 98.00 96 CYS A C 1
ATOM 735 O O . CYS A 1 96 ? -1.608 -5.874 -7.641 1.00 98.00 96 CYS A O 1
ATOM 737 N N . GLN A 1 97 ? -0.372 -6.625 -5.947 1.00 97.44 97 GLN A N 1
ATOM 738 C CA . GLN A 1 97 ? -1.298 -7.721 -5.620 1.00 97.44 97 GLN A CA 1
ATOM 739 C C . GLN A 1 97 ? -2.251 -7.352 -4.474 1.00 97.44 97 GLN A C 1
ATOM 741 O O . GLN A 1 97 ? -2.840 -8.215 -3.827 1.00 97.44 97 GLN A O 1
ATOM 746 N N . TRP A 1 98 ? -2.414 -6.059 -4.194 1.00 96.56 98 TRP A N 1
ATOM 747 C CA . TRP A 1 98 ? -3.326 -5.586 -3.161 1.00 96.56 98 TRP A CA 1
ATOM 748 C C . TRP A 1 98 ? -4.781 -5.728 -3.603 1.00 96.56 98 TRP A C 1
ATOM 750 O O . TRP A 1 98 ? -5.189 -5.057 -4.547 1.00 96.56 98 TRP A O 1
ATOM 760 N N . CYS A 1 99 ? -5.579 -6.554 -2.918 1.00 92.69 99 CYS A N 1
ATOM 761 C CA . CYS A 1 99 ? -6.996 -6.779 -3.254 1.00 92.69 99 CYS A CA 1
ATOM 762 C C . CYS A 1 99 ? -7.253 -6.901 -4.771 1.00 92.69 99 CYS A C 1
ATOM 764 O O . CYS A 1 99 ? -8.120 -6.204 -5.289 1.00 92.69 99 CYS A O 1
ATOM 766 N N . THR A 1 100 ? -6.463 -7.719 -5.475 1.00 94.19 100 THR A N 1
ATOM 767 C CA . THR A 1 100 ? -6.566 -7.942 -6.934 1.00 94.19 100 THR A CA 1
ATOM 768 C C . THR A 1 100 ? -6.323 -6.710 -7.825 1.00 94.19 100 THR A C 1
ATOM 770 O O . THR A 1 100 ? -6.875 -6.646 -8.916 1.00 94.19 100 THR A O 1
ATOM 773 N N . CYS A 1 101 ? -5.513 -5.736 -7.386 1.00 97.38 101 CYS A N 1
ATOM 774 C CA . CYS A 1 101 ? -5.204 -4.512 -8.143 1.00 97.38 101 CYS A CA 1
ATOM 775 C C . CYS A 1 101 ? -4.625 -4.776 -9.547 1.00 97.38 101 CYS A C 1
ATOM 777 O O . CYS A 1 101 ? -5.219 -4.386 -10.544 1.00 97.38 101 CYS A O 1
ATOM 779 N N . GLY A 1 102 ? -3.480 -5.453 -9.633 1.00 97.06 102 GLY A N 1
ATOM 780 C CA . GLY A 1 102 ? -2.818 -5.817 -10.889 1.00 97.06 102 GLY A CA 1
ATOM 781 C C . GLY A 1 102 ? -1.984 -4.717 -11.557 1.00 97.06 102 GLY A C 1
ATOM 782 O O . GLY A 1 102 ? -1.270 -5.026 -12.504 1.00 97.06 102 GLY A O 1
ATOM 783 N N . ASP A 1 103 ? -2.014 -3.471 -11.078 1.00 98.00 103 ASP A N 1
ATOM 784 C CA . ASP A 1 103 ? -1.238 -2.368 -11.665 1.00 98.00 103 ASP A CA 1
ATOM 785 C C . ASP A 1 103 ? 0.273 -2.523 -11.441 1.00 98.00 103 ASP A C 1
ATOM 787 O O . ASP A 1 103 ? 0.716 -2.892 -10.353 1.00 98.00 103 ASP A O 1
ATOM 791 N N . GLU A 1 104 ? 1.086 -2.158 -12.432 1.00 97.50 104 GLU A N 1
ATOM 792 C CA . GLU A 1 104 ? 2.542 -2.119 -12.281 1.00 97.50 104 GLU A CA 1
ATOM 793 C C . GLU A 1 104 ? 2.976 -0.982 -11.341 1.00 97.50 104 GLU A C 1
ATOM 795 O O . GLU A 1 104 ? 2.573 0.178 -11.486 1.00 97.50 104 GLU A O 1
ATOM 800 N N . ILE A 1 105 ? 3.828 -1.309 -10.368 1.00 96.94 105 ILE A N 1
ATOM 801 C CA . ILE A 1 105 ? 4.365 -0.362 -9.393 1.00 96.94 105 ILE A CA 1
ATOM 802 C C . ILE A 1 105 ? 5.887 -0.466 -9.285 1.00 96.94 105 ILE A C 1
ATOM 804 O O . ILE A 1 105 ? 6.479 -1.542 -9.329 1.00 96.94 105 ILE A O 1
ATOM 808 N N . THR A 1 106 ? 6.526 0.688 -9.089 1.00 94.50 106 THR A N 1
ATOM 809 C CA . THR A 1 106 ? 7.951 0.815 -8.748 1.00 94.50 106 THR A CA 1
ATOM 810 C C . THR A 1 106 ? 8.113 1.145 -7.265 1.00 94.50 106 THR A C 1
ATOM 812 O O . THR A 1 106 ? 7.215 1.737 -6.655 1.00 94.50 106 THR A O 1
ATOM 815 N N . CYS A 1 107 ? 9.293 0.888 -6.687 1.00 92.06 107 CYS A N 1
ATOM 816 C CA . CYS A 1 107 ? 9.626 1.286 -5.309 1.00 92.06 107 CYS A CA 1
ATOM 817 C C . CYS A 1 107 ? 9.327 2.770 -5.019 1.00 92.06 107 CYS A C 1
ATOM 819 O O . CYS A 1 107 ? 8.797 3.118 -3.955 1.00 92.06 107 CYS A O 1
ATOM 821 N N . GLN A 1 108 ? 9.636 3.652 -5.972 1.00 91.31 108 GLN A N 1
ATOM 822 C CA . GLN A 1 108 ? 9.367 5.088 -5.865 1.00 91.31 108 GLN A CA 1
ATOM 823 C C . GLN A 1 108 ? 7.872 5.410 -6.018 1.00 91.31 108 GLN A C 1
ATOM 825 O O . GLN A 1 108 ? 7.366 6.296 -5.329 1.00 91.31 108 GLN A O 1
ATOM 830 N N . GLY A 1 109 ? 7.153 4.657 -6.855 1.00 94.38 109 GLY A N 1
ATOM 831 C CA . GLY A 1 109 ? 5.726 4.825 -7.121 1.00 94.38 109 GLY A CA 1
ATOM 832 C C . GLY A 1 109 ? 4.798 4.362 -5.995 1.00 94.38 109 GLY A C 1
ATOM 833 O O . GLY A 1 109 ? 3.679 4.871 -5.913 1.00 94.38 109 GLY A O 1
ATOM 834 N N . VAL A 1 110 ? 5.251 3.476 -5.094 1.00 95.56 110 VAL A N 1
ATOM 835 C CA . VAL A 1 110 ? 4.426 2.898 -4.008 1.00 95.56 110 VAL A CA 1
ATOM 836 C C . VAL A 1 110 ? 3.575 3.942 -3.265 1.00 95.56 110 VAL A C 1
ATOM 838 O O . VAL A 1 110 ? 2.354 3.783 -3.226 1.00 95.56 110 VAL A O 1
ATOM 841 N N . PRO A 1 111 ? 4.124 5.041 -2.702 1.00 95.12 111 PRO A N 1
ATOM 842 C CA . PRO A 1 111 ? 3.311 5.975 -1.920 1.00 95.12 111 PRO A CA 1
ATOM 843 C C . PRO A 1 111 ? 2.205 6.636 -2.751 1.00 95.12 111 PRO A C 1
ATOM 845 O O . PRO A 1 111 ? 1.098 6.846 -2.256 1.00 95.12 111 PRO A O 1
ATOM 848 N N . LYS A 1 112 ? 2.502 6.961 -4.017 1.00 96.00 112 LYS A N 1
ATOM 849 C CA . LYS A 1 112 ? 1.550 7.585 -4.941 1.00 96.00 112 LYS A CA 1
ATOM 850 C C . LYS A 1 112 ? 0.464 6.590 -5.341 1.00 96.00 112 LYS A C 1
ATOM 852 O O . LYS A 1 112 ? -0.713 6.928 -5.242 1.00 96.00 112 LYS A O 1
ATOM 857 N N . HIS A 1 113 ? 0.854 5.373 -5.715 1.00 97.31 113 HIS A N 1
ATOM 858 C CA . HIS A 1 113 ? -0.062 4.307 -6.108 1.00 97.31 113 HIS A CA 1
ATOM 859 C C . HIS A 1 113 ? -1.069 3.996 -4.989 1.00 97.31 113 HIS A C 1
ATOM 861 O O . HIS A 1 113 ? -2.272 4.137 -5.183 1.00 97.31 113 HIS A O 1
ATOM 867 N N . PHE A 1 114 ? -0.599 3.718 -3.769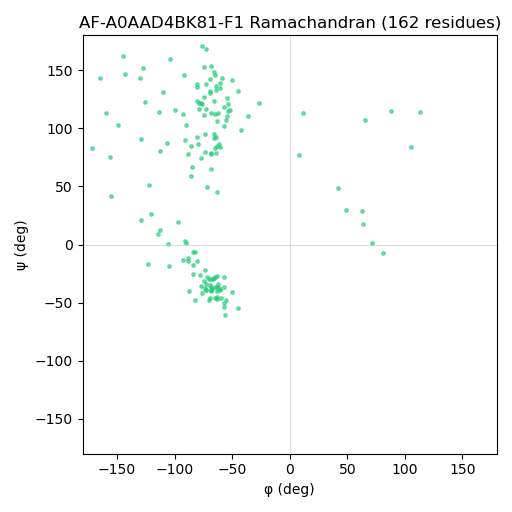 1.00 96.12 114 PHE A N 1
ATOM 868 C CA . PHE A 1 114 ? -1.484 3.381 -2.646 1.00 96.12 114 PHE A CA 1
ATOM 869 C C . PHE A 1 114 ? -2.388 4.536 -2.193 1.00 96.12 114 PHE A C 1
ATOM 871 O O . PHE A 1 114 ? -3.496 4.304 -1.704 1.00 96.12 114 PHE A O 1
ATOM 878 N N . LYS A 1 115 ? -1.948 5.787 -2.370 1.00 95.50 115 LYS A N 1
ATOM 879 C CA . LYS A 1 115 ? -2.778 6.965 -2.090 1.00 95.50 115 LYS A CA 1
ATOM 880 C C . LYS A 1 115 ? -3.923 7.101 -3.096 1.00 95.50 115 LYS A C 1
ATOM 882 O O . LYS A 1 115 ? -5.038 7.407 -2.680 1.00 95.50 115 LYS A O 1
ATOM 887 N N . VAL A 1 116 ? -3.632 6.938 -4.389 1.00 96.56 116 VAL A N 1
ATOM 888 C CA . VAL A 1 116 ? -4.584 7.186 -5.485 1.00 96.56 116 VAL A CA 1
ATOM 889 C C . VAL A 1 116 ? -5.509 5.991 -5.699 1.00 96.56 116 VAL A C 1
ATOM 891 O O . VAL A 1 116 ? -6.718 6.176 -5.753 1.00 96.56 116 VAL A O 1
ATOM 894 N N . VAL A 1 117 ? -4.953 4.780 -5.762 1.00 97.50 117 VAL A N 1
ATOM 895 C CA . VAL A 1 117 ? -5.683 3.560 -6.136 1.00 97.50 117 VAL A CA 1
ATOM 896 C C . VAL A 1 117 ? -6.353 2.904 -4.926 1.00 97.50 117 VAL A C 1
ATOM 898 O O . VAL A 1 117 ? -7.502 2.485 -5.001 1.00 97.50 117 VAL A O 1
ATOM 901 N N . HIS A 1 118 ? -5.677 2.869 -3.772 1.00 95.62 118 HIS A N 1
ATOM 902 C CA . HIS A 1 118 ? -6.178 2.181 -2.569 1.00 95.62 118 HIS A CA 1
ATOM 903 C C . HIS A 1 118 ? -6.695 3.117 -1.472 1.00 95.62 118 HIS A C 1
ATOM 905 O O . HIS A 1 118 ? -7.120 2.658 -0.412 1.00 95.62 118 HIS A O 1
ATOM 911 N N . GLY A 1 119 ? -6.652 4.434 -1.693 1.00 94.12 119 GLY A N 1
ATOM 912 C CA . GLY A 1 119 ? -7.170 5.418 -0.743 1.00 94.12 119 GLY A CA 1
ATOM 913 C C . GLY A 1 119 ? -6.440 5.443 0.604 1.00 94.12 119 GLY A C 1
ATOM 914 O O . GLY A 1 119 ? -6.966 6.004 1.569 1.00 94.12 119 GLY A O 1
ATOM 915 N N . ILE A 1 120 ? -5.225 4.886 0.692 1.00 92.25 120 ILE A N 1
ATOM 916 C CA . ILE A 1 120 ? -4.395 4.927 1.905 1.00 92.25 120 ILE A CA 1
ATOM 917 C C . ILE A 1 120 ? -3.777 6.326 2.010 1.00 92.25 120 ILE A C 1
ATOM 919 O O . ILE A 1 120 ? -2.611 6.580 1.696 1.00 92.25 120 ILE A O 1
ATOM 923 N N . LYS A 1 121 ? -4.622 7.285 2.389 1.00 87.25 121 LYS A N 1
ATOM 924 C CA . LYS A 1 121 ? -4.289 8.708 2.475 1.00 87.25 121 LYS A CA 1
ATOM 925 C C . LYS A 1 121 ? -3.382 9.001 3.672 1.00 87.25 121 LYS A C 1
ATOM 927 O O . LYS A 1 121 ? -3.177 8.181 4.567 1.00 87.25 121 LYS A O 1
ATOM 932 N N . ALA A 1 122 ? -2.837 10.216 3.688 1.00 68.31 122 ALA A N 1
ATOM 933 C CA . ALA A 1 122 ? -2.042 10.763 4.785 1.00 68.31 122 ALA A CA 1
ATOM 934 C C . ALA A 1 122 ? -2.892 11.108 6.022 1.00 68.31 122 ALA A C 1
ATOM 936 O O . ALA A 1 122 ? -2.802 12.202 6.561 1.00 68.31 122 ALA A O 1
ATOM 937 N N . THR A 1 123 ? -3.731 10.177 6.470 1.00 72.31 123 THR A N 1
ATOM 938 C CA . THR A 1 123 ? -4.350 10.247 7.796 1.00 72.31 123 THR A CA 1
ATOM 939 C C . THR A 1 123 ? -3.328 9.866 8.874 1.00 72.31 123 THR A C 1
ATOM 941 O O . THR A 1 123 ? -2.227 9.415 8.546 1.00 72.31 123 THR A O 1
ATOM 944 N N . ASN A 1 124 ? -3.696 10.059 10.146 1.00 88.12 124 ASN A N 1
ATOM 945 C CA . ASN A 1 124 ? -2.879 9.860 11.351 1.00 88.12 124 ASN A CA 1
ATOM 946 C C . ASN A 1 124 ? -1.749 8.814 11.188 1.00 88.12 124 ASN A C 1
ATOM 948 O O . ASN A 1 124 ? -2.000 7.650 10.867 1.00 88.12 124 ASN A O 1
ATOM 952 N N . ARG A 1 125 ? -0.498 9.242 11.419 1.00 89.38 125 ARG A N 1
ATOM 953 C CA . ARG A 1 125 ? 0.721 8.421 11.268 1.00 89.38 125 ARG A CA 1
ATOM 954 C C 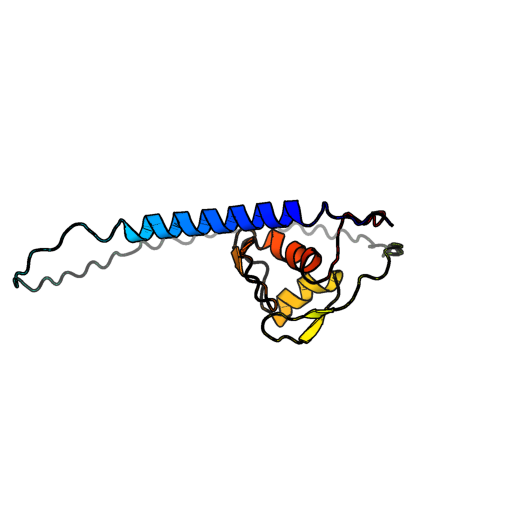. ARG A 1 125 ? 0.694 7.154 12.128 1.00 89.38 125 ARG A C 1
ATOM 956 O O . ARG A 1 125 ? 1.289 6.157 11.727 1.00 89.38 125 ARG A O 1
ATOM 963 N N . SER A 1 126 ? -0.020 7.205 13.249 1.00 92.25 126 SER A N 1
ATOM 964 C CA . SER A 1 126 ? -0.155 6.120 14.222 1.00 92.25 126 SER A CA 1
ATOM 965 C C . SER A 1 126 ? -1.346 5.200 13.944 1.00 92.25 126 SER A C 1
ATOM 967 O O . SER A 1 126 ? -1.614 4.288 14.720 1.00 92.25 126 SER A O 1
ATOM 969 N N . LYS A 1 127 ? -2.089 5.419 12.852 1.00 93.69 127 LYS A N 1
ATOM 970 C CA . LYS A 1 127 ? -3.181 4.523 12.469 1.00 93.69 127 LYS A CA 1
ATOM 971 C C . LYS A 1 127 ? -2.610 3.183 12.004 1.00 93.69 127 LYS A C 1
ATOM 973 O O . LYS A 1 127 ? -1.701 3.150 11.174 1.00 93.69 127 LYS A O 1
ATOM 978 N N . HIS A 1 128 ? -3.174 2.092 12.510 1.00 94.75 128 HIS A N 1
ATOM 979 C CA . HIS A 1 128 ? -2.877 0.747 12.031 1.00 94.75 128 HIS A CA 1
ATOM 980 C C . HIS A 1 128 ? -3.508 0.513 10.654 1.00 94.75 128 HIS A C 1
ATOM 982 O O . HIS A 1 128 ? -4.648 0.909 10.395 1.00 94.75 128 HIS A O 1
ATOM 988 N N . VAL A 1 129 ? -2.749 -0.124 9.770 1.00 95.69 129 VAL A N 1
ATOM 989 C CA . VAL A 1 129 ? -3.152 -0.527 8.425 1.00 95.69 129 VAL A CA 1
ATOM 990 C C . VAL A 1 129 ? -2.888 -2.021 8.301 1.00 95.69 129 VAL A C 1
ATOM 992 O O . VAL A 1 129 ? -1.759 -2.474 8.482 1.00 95.69 129 VAL A O 1
ATOM 995 N N . THR A 1 130 ? -3.932 -2.782 7.989 1.00 97.38 130 THR A N 1
ATOM 996 C CA . THR A 1 130 ? -3.805 -4.199 7.648 1.00 97.38 130 THR A CA 1
ATOM 997 C C . THR A 1 130 ? -3.362 -4.313 6.198 1.00 97.38 130 THR A C 1
ATOM 999 O O . THR A 1 130 ? -4.023 -3.772 5.307 1.00 97.38 130 THR A O 1
ATOM 1002 N N . CYS A 1 131 ? -2.244 -4.992 5.965 1.00 97.75 131 CYS A N 1
ATOM 1003 C CA . CYS A 1 131 ? -1.804 -5.337 4.626 1.00 97.75 131 CYS A CA 1
ATOM 1004 C C . CYS A 1 131 ? -2.826 -6.283 3.985 1.00 97.75 131 CYS A C 1
ATOM 1006 O O . CYS A 1 131 ? -3.280 -7.221 4.633 1.00 97.75 131 CYS A O 1
ATOM 1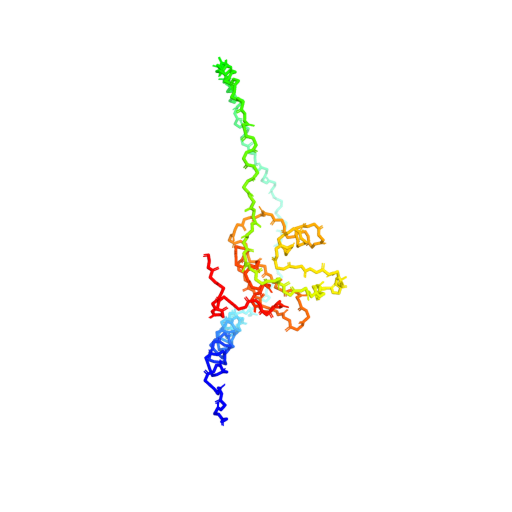008 N N . LYS A 1 132 ? -3.219 -5.998 2.741 1.00 97.62 132 LYS A N 1
ATOM 1009 C CA . LYS A 1 132 ? -4.121 -6.841 1.939 1.00 97.62 132 LYS A CA 1
ATOM 1010 C C . LYS A 1 132 ? -3.461 -7.297 0.639 1.00 97.62 132 LYS A C 1
ATOM 1012 O O . LYS A 1 132 ? -4.134 -7.485 -0.375 1.00 97.62 132 LYS A O 1
ATOM 1017 N N . TRP A 1 133 ? -2.135 -7.368 0.656 1.00 97.50 133 TRP A N 1
ATOM 1018 C CA . TRP A 1 133 ? -1.373 -8.017 -0.398 1.00 97.50 133 TRP A CA 1
ATOM 1019 C C . TRP A 1 133 ? -1.684 -9.514 -0.386 1.00 97.50 133 TRP A C 1
ATOM 1021 O O . TRP A 1 133 ? -1.975 -10.063 0.677 1.00 97.50 133 TRP A O 1
ATOM 1031 N N . ASP A 1 134 ? -1.643 -10.167 -1.543 1.00 96.75 134 ASP A N 1
ATOM 1032 C CA . ASP A 1 134 ? -1.923 -11.599 -1.633 1.00 96.75 134 ASP A CA 1
ATOM 1033 C C . ASP A 1 134 ? -1.021 -12.408 -0.682 1.00 96.75 134 ASP A C 1
ATOM 1035 O O . ASP A 1 134 ? 0.197 -12.226 -0.645 1.00 96.75 134 ASP A O 1
ATOM 1039 N N . GLY A 1 135 ? -1.636 -13.231 0.170 1.00 96.00 135 GLY A N 1
ATOM 1040 C CA . GLY A 1 135 ? -0.945 -13.991 1.218 1.00 96.00 135 GLY A CA 1
ATOM 1041 C C . GLY A 1 135 ? -0.412 -13.187 2.419 1.00 96.00 135 GLY A C 1
ATOM 1042 O O . GLY A 1 135 ? 0.170 -13.783 3.325 1.00 96.00 135 GLY A O 1
ATOM 1043 N N . CYS A 1 136 ? -0.615 -11.867 2.484 1.00 97.19 136 CYS A N 1
ATOM 1044 C CA . CYS A 1 136 ? -0.156 -11.028 3.593 1.00 97.19 136 CYS A CA 1
ATOM 1045 C C . CYS A 1 136 ? -1.323 -10.518 4.445 1.00 97.19 136 CYS A C 1
ATOM 1047 O O . CYS A 1 136 ? -2.282 -9.947 3.934 1.00 97.19 136 CYS A O 1
ATOM 1049 N N . SER A 1 137 ? -1.209 -10.662 5.766 1.00 96.25 137 SER A N 1
ATOM 1050 C CA . SER A 1 137 ? -2.183 -10.151 6.743 1.00 96.25 137 SER A CA 1
ATOM 1051 C C . SER A 1 137 ? -1.530 -9.333 7.862 1.00 96.25 137 SER A C 1
ATOM 1053 O O . SER A 1 137 ? -2.090 -9.190 8.950 1.00 96.25 137 SER A O 1
ATOM 1055 N N . ALA A 1 138 ? -0.318 -8.822 7.626 1.00 97.00 138 ALA A N 1
ATOM 1056 C CA . ALA A 1 138 ? 0.430 -8.067 8.622 1.00 97.00 138 ALA A CA 1
ATOM 1057 C C . ALA A 1 138 ? -0.302 -6.768 8.996 1.00 97.00 138 ALA A C 1
ATOM 1059 O O . ALA A 1 138 ? -0.785 -6.035 8.131 1.00 97.00 138 ALA A O 1
ATOM 1060 N N . VAL A 1 139 ? -0.352 -6.454 10.290 1.00 97.00 139 VAL A N 1
ATOM 1061 C CA . VAL A 1 139 ? -0.871 -5.177 10.789 1.00 97.00 139 VAL A CA 1
ATOM 1062 C C . VAL A 1 139 ? 0.313 -4.274 11.095 1.00 97.00 139 VAL A C 1
ATOM 1064 O O . VAL A 1 139 ? 1.126 -4.575 11.966 1.00 97.00 139 VAL A O 1
ATOM 1067 N N . VAL A 1 140 ? 0.427 -3.164 10.369 1.00 96.19 140 VAL A N 1
ATOM 1068 C CA . VAL A 1 140 ? 1.552 -2.230 10.493 1.00 96.19 140 VAL A CA 1
ATOM 1069 C C . VAL A 1 140 ? 1.055 -0.811 10.726 1.00 96.19 140 VAL A C 1
ATOM 1071 O O . VAL A 1 140 ? -0.032 -0.431 10.297 1.00 96.19 140 VAL A O 1
ATOM 1074 N N . LEU A 1 141 ? 1.859 0.011 11.398 1.00 94.75 141 LEU A N 1
ATOM 1075 C CA . LEU A 1 141 ? 1.583 1.443 11.495 1.00 94.75 141 LEU A CA 1
ATOM 1076 C C . LEU A 1 141 ? 1.679 2.098 10.112 1.00 94.75 141 LEU A C 1
ATOM 1078 O O . LEU A 1 141 ? 2.528 1.735 9.293 1.00 94.75 141 LEU A O 1
ATOM 1082 N N . ARG A 1 142 ? 0.851 3.112 9.854 1.00 93.94 142 ARG A N 1
ATOM 1083 C CA . ARG A 1 142 ? 0.802 3.807 8.558 1.00 93.94 142 ARG A CA 1
ATOM 1084 C C . ARG A 1 142 ? 2.151 4.398 8.141 1.00 93.94 142 ARG A C 1
ATOM 1086 O O . ARG A 1 142 ? 2.470 4.394 6.955 1.00 93.94 142 ARG A O 1
ATOM 1093 N N . ASN A 1 143 ? 2.948 4.915 9.077 1.00 93.62 143 ASN A N 1
ATOM 1094 C CA . ASN A 1 143 ? 4.304 5.406 8.785 1.00 93.62 143 ASN A CA 1
ATOM 1095 C C . ASN A 1 143 ? 5.268 4.292 8.326 1.00 93.62 143 ASN A C 1
ATOM 1097 O O . ASN A 1 143 ? 6.179 4.561 7.547 1.00 93.62 143 ASN A O 1
ATOM 1101 N N . ASN A 1 144 ? 5.033 3.052 8.754 1.00 94.94 144 ASN A N 1
ATOM 1102 C CA . ASN A 1 144 ? 5.822 1.874 8.402 1.00 94.94 144 ASN A CA 1
ATOM 1103 C C . ASN A 1 144 ? 5.266 1.130 7.181 1.00 94.94 144 ASN A C 1
ATOM 1105 O O . ASN A 1 144 ? 5.962 0.295 6.612 1.00 94.94 144 ASN A O 1
ATOM 1109 N N . PHE A 1 145 ? 4.040 1.443 6.756 1.00 95.62 145 PHE A N 1
ATOM 1110 C CA . PHE A 1 145 ? 3.339 0.740 5.686 1.00 95.62 145 PHE A CA 1
ATOM 1111 C C . PHE A 1 145 ? 4.106 0.731 4.356 1.00 95.62 145 PHE A C 1
ATOM 1113 O O . PHE A 1 145 ? 4.343 -0.326 3.788 1.00 95.62 145 PHE A O 1
ATOM 1120 N N . VAL A 1 146 ? 4.569 1.892 3.881 1.00 94.75 146 VAL A N 1
ATOM 1121 C CA . VAL A 1 146 ? 5.329 1.977 2.617 1.00 94.75 146 VAL A CA 1
ATOM 1122 C C . VAL A 1 146 ? 6.616 1.156 2.685 1.00 94.75 146 VAL A C 1
ATOM 1124 O O . VAL A 1 146 ? 6.992 0.517 1.706 1.00 94.75 146 VAL A O 1
ATOM 1127 N N . ARG A 1 147 ? 7.288 1.171 3.841 1.00 94.31 147 ARG A N 1
ATOM 1128 C CA . ARG A 1 147 ? 8.491 0.369 4.066 1.00 94.31 147 ARG A CA 1
ATOM 1129 C C . ARG A 1 147 ? 8.165 -1.121 3.988 1.00 94.31 147 ARG A C 1
ATOM 1131 O O . ARG A 1 147 ? 8.848 -1.832 3.267 1.00 94.31 147 ARG A O 1
ATOM 1138 N N . HIS A 1 148 ? 7.093 -1.551 4.650 1.00 95.69 148 HIS A N 1
ATOM 1139 C CA . HIS A 1 148 ? 6.618 -2.930 4.590 1.00 95.69 148 HIS A CA 1
ATOM 1140 C C . HIS A 1 148 ? 6.360 -3.385 3.144 1.00 95.69 148 HIS A C 1
ATOM 1142 O O . HIS A 1 148 ? 6.883 -4.415 2.745 1.00 95.69 148 HIS A O 1
ATOM 1148 N N . ILE A 1 149 ? 5.663 -2.593 2.321 1.00 95.88 149 ILE A N 1
ATOM 1149 C CA . ILE A 1 149 ? 5.442 -2.962 0.912 1.00 95.88 149 ILE A CA 1
ATOM 1150 C C . ILE A 1 149 ? 6.768 -3.130 0.153 1.00 95.88 149 ILE A C 1
ATOM 1152 O O . ILE A 1 149 ? 6.954 -4.107 -0.564 1.00 95.88 149 ILE A O 1
ATOM 1156 N N . ARG A 1 150 ? 7.709 -2.194 0.315 1.00 94.19 150 ARG A N 1
ATOM 1157 C CA . ARG A 1 150 ? 8.996 -2.242 -0.399 1.00 94.19 150 ARG A CA 1
ATOM 1158 C C . ARG A 1 150 ? 9.843 -3.447 -0.001 1.00 94.19 150 ARG A C 1
ATOM 1160 O O . ARG A 1 150 ? 10.389 -4.112 -0.871 1.00 94.19 150 ARG A O 1
ATOM 1167 N N . GLU A 1 151 ? 9.951 -3.707 1.295 1.00 92.88 151 GLU A N 1
ATOM 1168 C CA . GLU A 1 151 ? 10.831 -4.751 1.824 1.00 92.88 151 GLU A CA 1
ATOM 1169 C C . GLU A 1 151 ? 10.235 -6.157 1.645 1.00 92.88 151 GLU A C 1
ATOM 1171 O O . GLU A 1 151 ? 10.986 -7.084 1.376 1.00 92.88 151 GLU A O 1
ATOM 1176 N N . PHE A 1 152 ? 8.910 -6.319 1.759 1.00 93.06 152 PHE A N 1
ATOM 1177 C CA . PHE A 1 152 ? 8.263 -7.641 1.791 1.00 93.06 152 PHE A CA 1
ATOM 1178 C C . PHE A 1 152 ? 7.550 -8.038 0.497 1.00 93.06 152 PHE A C 1
ATOM 1180 O O . PHE A 1 152 ? 7.231 -9.210 0.323 1.00 93.06 152 PHE A O 1
ATOM 1187 N N . HIS A 1 153 ? 7.234 -7.082 -0.379 1.00 94.44 153 HIS A N 1
ATOM 1188 C CA . HIS A 1 153 ? 6.468 -7.361 -1.599 1.00 94.44 153 HIS A CA 1
ATOM 1189 C C . HIS A 1 153 ? 7.178 -6.936 -2.881 1.00 94.44 153 HIS A C 1
ATOM 1191 O O . HIS A 1 153 ? 6.799 -7.385 -3.957 1.00 94.44 153 HIS A O 1
ATOM 1197 N N . LEU A 1 154 ? 8.204 -6.087 -2.778 1.00 92.56 154 LEU A N 1
ATOM 1198 C CA . LEU A 1 154 ? 9.023 -5.655 -3.914 1.00 92.56 154 LEU A CA 1
ATOM 1199 C C . LEU A 1 154 ? 10.480 -6.132 -3.810 1.00 92.56 154 LEU A C 1
ATOM 1201 O O . LEU A 1 154 ? 11.319 -5.657 -4.572 1.00 92.56 154 LEU A O 1
ATOM 1205 N N . ASP A 1 155 ? 10.790 -7.006 -2.843 1.00 87.94 155 ASP A N 1
ATOM 1206 C CA . ASP A 1 155 ? 12.133 -7.537 -2.557 1.00 87.94 155 ASP A CA 1
ATOM 1207 C C . ASP A 1 155 ? 13.234 -6.467 -2.467 1.00 87.94 155 ASP A C 1
ATOM 1209 O O . ASP A 1 155 ? 14.416 -6.705 -2.740 1.00 87.94 155 ASP A O 1
ATOM 1213 N N . HIS A 1 156 ? 12.868 -5.254 -2.049 1.00 82.12 156 HIS A N 1
ATOM 1214 C CA . HIS A 1 156 ? 13.806 -4.151 -1.945 1.00 82.12 156 HIS A CA 1
ATOM 1215 C C . HIS A 1 156 ? 14.475 -4.145 -0.566 1.00 82.12 156 HIS A C 1
ATOM 1217 O O . HIS A 1 156 ? 14.120 -3.375 0.330 1.00 82.12 156 HIS A O 1
ATOM 1223 N N . ILE A 1 157 ? 15.449 -5.042 -0.397 1.00 76.50 157 ILE A N 1
ATOM 1224 C CA . ILE A 1 157 ? 16.229 -5.195 0.837 1.00 76.50 157 ILE A CA 1
ATOM 1225 C C . ILE A 1 157 ? 17.268 -4.069 0.936 1.00 76.50 157 ILE A C 1
ATOM 1227 O O . ILE A 1 157 ? 18.150 -3.947 0.087 1.00 76.50 157 ILE A O 1
ATOM 1231 N N . ARG A 1 158 ? 17.202 -3.274 2.010 1.00 70.19 158 ARG A N 1
ATOM 1232 C CA . ARG A 1 158 ? 18.136 -2.162 2.284 1.00 70.19 158 ARG A CA 1
ATOM 1233 C C . ARG A 1 158 ? 19.589 -2.597 2.490 1.00 70.19 158 ARG A C 1
ATOM 1235 O O . ARG A 1 158 ? 20.495 -1.828 2.190 1.00 70.19 158 ARG A O 1
ATOM 1242 N N . ASP A 1 159 ? 19.802 -3.823 2.957 1.00 64.88 159 ASP A N 1
ATOM 1243 C CA . ASP A 1 159 ? 21.122 -4.309 3.376 1.00 64.88 159 ASP A CA 1
ATOM 1244 C C . ASP A 1 159 ? 21.986 -4.845 2.228 1.00 64.88 159 ASP A C 1
ATOM 1246 O O . ASP A 1 159 ? 23.177 -5.095 2.411 1.00 64.88 159 ASP A O 1
ATOM 1250 N N . ARG A 1 160 ? 21.444 -4.958 1.007 1.00 58.12 160 ARG A N 1
ATOM 1251 C CA . ARG A 1 160 ? 22.266 -5.201 -0.188 1.00 58.12 160 ARG A CA 1
ATOM 1252 C C . ARG A 1 160 ? 22.798 -3.874 -0.719 1.00 58.12 160 ARG A C 1
ATOM 1254 O O . ARG A 1 160 ? 22.383 -3.427 -1.780 1.00 58.12 160 ARG A O 1
ATOM 1261 N N . GLY A 1 161 ? 23.669 -3.252 0.080 1.00 47.84 161 GLY A N 1
ATOM 1262 C CA . GLY A 1 161 ? 24.478 -2.063 -0.204 1.00 47.84 161 GLY A CA 1
ATOM 1263 C C . GLY A 1 161 ? 24.176 -1.335 -1.513 1.00 47.84 161 GLY A C 1
ATOM 1264 O O . GLY A 1 161 ? 24.953 -1.421 -2.461 1.00 47.84 161 GLY A O 1
ATOM 1265 N N . HIS A 1 162 ? 23.087 -0.569 -1.548 1.00 50.50 162 HIS A N 1
ATOM 1266 C CA . HIS A 1 162 ? 23.022 0.555 -2.467 1.00 50.50 162 HIS A CA 1
ATOM 1267 C C . HIS A 1 162 ? 23.823 1.689 -1.828 1.00 50.50 162 HIS A C 1
ATOM 1269 O O . HIS A 1 162 ? 23.443 2.128 -0.738 1.00 50.50 162 HIS A O 1
ATOM 1275 N N . PRO A 1 163 ? 24.931 2.148 -2.441 1.00 46.16 163 PRO A N 1
ATOM 1276 C CA . PRO A 1 163 ? 25.610 3.338 -1.956 1.00 46.16 163 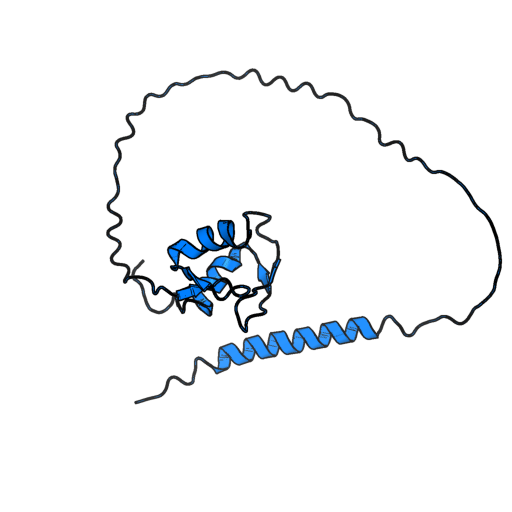PRO A CA 1
ATOM 1277 C C . PRO A 1 163 ? 24.586 4.475 -1.967 1.00 46.16 163 PRO A C 1
ATOM 1279 O O . PRO A 1 163 ? 23.961 4.752 -2.994 1.00 46.16 163 PRO A O 1
ATOM 1282 N N . SER A 1 164 ? 24.329 5.003 -0.773 1.00 50.94 164 SER A N 1
ATOM 1283 C CA . SER A 1 164 ? 23.402 6.109 -0.535 1.00 50.94 164 SER A CA 1
ATOM 1284 C C . SER A 1 164 ? 23.951 7.404 -1.109 1.00 50.94 164 SER A C 1
ATOM 1286 O O . SER A 1 164 ? 25.189 7.577 -1.062 1.00 50.94 164 SER A O 1
#

Mean predicted aligned error: 18.08 Å

Sequence (164 aa):
MTEDHGFSERFEATLQYLRLAAIDMHSQHMSTHQSGLVHDPLDSMLGTEDIAMLVPHSPDGDYHDPGEEEELIDTPEAQIASPLTTNQAPCPTALCQWCTCGDEITCQGVPKHFKVVHGIKATNRSKHVTCKWDGCSAVVLRNNFVRHIREFHLDHIRDRGHPS

Secondary structure (DSSP, 8-state):
-----HHHHHHHHHHHHHHHHHHHHHHHHSSTTSS----------------------------------------------------PPPPPEEE--BTT---EEETTTHHHHHHHTS---S--TT-EEE--BTT---EEEHHHHHHHHHHHHS---TTTT---

Radius of gyration: 28.21 Å; Cα contacts (8 Å, |Δi|>4): 95; chains: 1; bounding box: 71×66×50 Å